Protein AF-A0A8H5LDU6-F1 (afdb_monomer_lite)

Radius of gyration: 20.01 Å; chains: 1; bounding box: 47×56×42 Å

pLDDT: mean 81.95, std 8.71, range [47.25, 94.06]

Organism: Gibberella subglutinans (NCBI:txid42677)

Sequence (158 aa):
MAVYYESSRSILSTIGLVNFFFAWIVIGIARLSWLSTIPAIVSAAGAVANGLCYYAWYMNSGKAKTASAYAVADILWMIQEAGLSFYSYIILKQVLQNKVRRIFLILVKSIFTGEEAFTDVVNGAHVGYFFSLASVECLSAFFLLQVFVKAKKTSEQL

Structure (mmCIF, N/CA/C/O backbone):
data_AF-A0A8H5LDU6-F1
#
_entry.id   AF-A0A8H5LDU6-F1
#
loop_
_atom_site.group_PDB
_atom_site.id
_atom_site.type_symbol
_atom_site.label_atom_id
_atom_site.label_alt_id
_atom_site.label_comp_id
_atom_site.label_asym_id
_atom_site.label_entity_id
_atom_site.label_seq_id
_atom_site.pdbx_PDB_ins_code
_atom_site.Cartn_x
_atom_site.Cartn_y
_atom_site.Cartn_z
_atom_site.occupancy
_atom_site.B_iso_or_equiv
_atom_site.auth_seq_id
_atom_site.auth_comp_id
_atom_site.auth_asym_id
_atom_site.auth_atom_id
_atom_site.pdbx_PDB_model_num
ATOM 1 N N . MET A 1 1 ? 18.719 -15.419 -6.878 1.00 48.19 1 MET A N 1
ATOM 2 C CA . MET A 1 1 ? 17.434 -15.617 -6.168 1.00 48.19 1 MET A CA 1
ATOM 3 C C . MET A 1 1 ? 17.481 -15.161 -4.708 1.00 48.19 1 MET A C 1
ATOM 5 O O . MET A 1 1 ? 16.482 -14.623 -4.261 1.00 48.19 1 MET A O 1
ATOM 9 N N . ALA A 1 2 ? 18.612 -15.286 -3.993 1.00 53.72 2 ALA A N 1
ATOM 10 C CA . ALA A 1 2 ? 18.740 -14.833 -2.595 1.00 53.72 2 ALA A CA 1
ATOM 11 C C . ALA A 1 2 ? 18.445 -13.331 -2.378 1.00 53.72 2 ALA A C 1
ATOM 13 O O . ALA A 1 2 ? 17.726 -12.977 -1.455 1.00 53.72 2 ALA A O 1
ATOM 14 N N . VAL A 1 3 ? 18.880 -12.463 -3.300 1.00 65.50 3 VAL A N 1
ATOM 15 C CA . VAL A 1 3 ? 18.767 -10.998 -3.137 1.00 65.50 3 VAL A CA 1
ATOM 16 C C . VAL A 1 3 ? 17.321 -10.470 -3.167 1.00 65.50 3 VAL A C 1
ATOM 18 O O . VAL A 1 3 ? 17.066 -9.365 -2.700 1.00 65.50 3 VAL A O 1
ATOM 21 N N . TYR A 1 4 ? 16.352 -11.230 -3.702 1.00 62.94 4 TYR A N 1
ATOM 22 C CA . TYR A 1 4 ? 14.945 -10.797 -3.682 1.00 62.94 4 TYR A CA 1
ATOM 23 C C . TYR A 1 4 ? 14.451 -10.684 -2.238 1.00 62.94 4 TYR A C 1
ATOM 25 O O . TYR A 1 4 ? 14.055 -9.607 -1.808 1.00 62.94 4 TYR A O 1
ATOM 33 N N . TYR A 1 5 ? 14.586 -11.764 -1.468 1.00 61.16 5 TYR A N 1
ATOM 34 C CA . TYR A 1 5 ? 14.069 -11.871 -0.102 1.00 61.16 5 TYR A CA 1
ATOM 35 C C . TYR A 1 5 ? 14.816 -11.013 0.929 1.00 61.16 5 TYR A C 1
ATOM 37 O O . TYR A 1 5 ? 14.319 -10.825 2.035 1.00 61.16 5 TYR A O 1
ATOM 45 N N . GLU A 1 6 ? 15.975 -10.463 0.571 1.00 60.28 6 GLU A N 1
ATOM 46 C CA . GLU A 1 6 ? 16.751 -9.547 1.417 1.00 60.28 6 GLU A CA 1
ATOM 47 C C . GLU A 1 6 ? 16.311 -8.081 1.266 1.00 60.28 6 GLU A C 1
ATOM 49 O O . GLU A 1 6 ? 16.692 -7.228 2.065 1.00 60.28 6 GLU A O 1
ATOM 54 N N . SER A 1 7 ? 15.505 -7.764 0.248 1.00 71.69 7 SER A N 1
ATOM 55 C CA . SER A 1 7 ? 15.078 -6.394 -0.035 1.00 71.69 7 SER A CA 1
ATOM 56 C C . SER A 1 7 ? 13.719 -6.070 0.589 1.00 71.69 7 SER A C 1
ATOM 58 O O . SER A 1 7 ? 12.766 -6.846 0.485 1.00 71.69 7 SER A O 1
ATOM 60 N N . SER A 1 8 ? 13.579 -4.857 1.135 1.00 73.81 8 SER A N 1
ATOM 61 C CA . SER A 1 8 ? 12.299 -4.312 1.621 1.00 73.81 8 SER A CA 1
ATOM 62 C C . SER A 1 8 ? 11.195 -4.352 0.556 1.00 73.81 8 SER A C 1
ATOM 64 O O . SER A 1 8 ? 10.029 -4.589 0.871 1.00 73.81 8 SER A O 1
ATOM 66 N N . ARG A 1 9 ? 11.564 -4.224 -0.725 1.00 75.81 9 ARG A N 1
ATOM 67 C CA . ARG A 1 9 ? 10.638 -4.313 -1.864 1.00 75.81 9 ARG A CA 1
ATOM 68 C C . ARG A 1 9 ? 9.999 -5.700 -1.992 1.00 75.81 9 ARG A C 1
ATOM 70 O O . ARG A 1 9 ? 8.822 -5.800 -2.316 1.00 75.81 9 ARG A O 1
ATOM 77 N N . SER A 1 10 ? 10.720 -6.778 -1.684 1.00 79.00 10 SER A N 1
ATOM 78 C CA . SER A 1 10 ? 10.141 -8.131 -1.687 1.00 79.00 10 SER A CA 1
ATOM 79 C C . SER A 1 10 ? 9.128 -8.320 -0.563 1.00 79.00 10 SER A C 1
ATOM 81 O O . SER A 1 10 ? 8.096 -8.962 -0.762 1.00 79.00 10 SER A O 1
ATOM 83 N N . ILE A 1 11 ? 9.392 -7.740 0.610 1.00 82.62 11 ILE A N 1
ATOM 84 C CA . ILE A 1 11 ? 8.465 -7.786 1.746 1.00 82.62 11 ILE A CA 1
ATOM 85 C C . ILE A 1 11 ? 7.165 -7.065 1.370 1.00 82.62 11 ILE A C 1
ATOM 87 O O . ILE A 1 11 ? 6.092 -7.657 1.462 1.00 82.62 11 ILE A O 1
ATOM 91 N N . LEU A 1 12 ? 7.263 -5.838 0.848 1.00 83.88 12 LEU A N 1
ATOM 92 C CA . LEU A 1 12 ? 6.118 -5.062 0.354 1.00 83.88 12 LEU A CA 1
ATOM 93 C C . LEU A 1 12 ? 5.345 -5.801 -0.747 1.00 83.88 12 LEU A C 1
ATOM 95 O O . LEU A 1 12 ? 4.115 -5.838 -0.724 1.00 83.88 12 LEU A O 1
ATOM 99 N N . SER A 1 13 ? 6.059 -6.439 -1.680 1.00 87.25 13 SER A N 1
ATOM 100 C CA . SER A 1 13 ? 5.438 -7.219 -2.752 1.00 87.25 13 SER A CA 1
ATOM 101 C C . SER A 1 13 ? 4.650 -8.416 -2.208 1.00 87.25 13 SER A C 1
ATOM 103 O O . SER A 1 13 ? 3.504 -8.638 -2.597 1.00 87.25 13 SER A O 1
ATOM 105 N N . THR A 1 14 ? 5.226 -9.136 -1.241 1.00 86.81 14 THR A N 1
ATOM 106 C CA . THR A 1 14 ? 4.591 -10.293 -0.593 1.00 86.81 14 THR A CA 1
ATOM 107 C C . THR A 1 14 ? 3.367 -9.877 0.219 1.00 86.81 14 THR A C 1
ATOM 109 O O . THR A 1 14 ? 2.318 -10.507 0.110 1.00 86.81 14 THR A O 1
ATOM 112 N N . ILE A 1 15 ? 3.465 -8.788 0.988 1.00 87.75 15 ILE A N 1
ATOM 113 C CA . ILE A 1 15 ? 2.334 -8.228 1.741 1.00 87.75 15 ILE A CA 1
ATOM 114 C C . ILE A 1 15 ? 1.207 -7.822 0.785 1.00 87.75 15 ILE A C 1
ATOM 116 O O . ILE A 1 15 ? 0.054 -8.177 1.022 1.00 87.75 15 ILE A O 1
ATOM 120 N N . GLY A 1 16 ? 1.528 -7.130 -0.313 1.00 88.19 16 GLY A N 1
ATOM 121 C CA . GLY A 1 16 ? 0.549 -6.769 -1.341 1.00 88.19 16 GLY A CA 1
ATOM 122 C C . GLY A 1 16 ? -0.132 -7.997 -1.949 1.00 88.19 16 GLY A C 1
ATOM 123 O O . GLY A 1 16 ? -1.351 -8.037 -2.089 1.00 88.19 16 GLY A O 1
ATOM 124 N N . LEU A 1 17 ? 0.624 -9.053 -2.238 1.00 90.69 17 LEU A N 1
ATOM 125 C CA . LEU A 1 17 ? 0.070 -10.286 -2.790 1.00 90.69 17 LEU A CA 1
ATOM 126 C C . LEU A 1 17 ? -0.863 -11.000 -1.796 1.00 90.69 17 LEU A C 1
ATOM 128 O O . LEU A 1 17 ? -1.963 -11.406 -2.165 1.00 90.69 17 LEU A O 1
ATOM 132 N N . VAL A 1 18 ? -0.475 -11.100 -0.523 1.00 90.75 18 VAL A N 1
ATOM 133 C CA . VAL A 1 18 ? -1.319 -11.683 0.535 1.00 90.75 18 VAL A CA 1
ATOM 134 C C . VAL A 1 18 ? -2.593 -10.861 0.740 1.00 90.75 18 VAL A C 1
ATOM 136 O O . VAL A 1 18 ? -3.693 -11.417 0.755 1.00 90.75 18 VAL A O 1
ATOM 139 N N . ASN A 1 19 ? -2.472 -9.535 0.826 1.00 89.69 19 ASN A N 1
ATOM 140 C CA . ASN A 1 19 ? -3.616 -8.641 0.993 1.00 89.69 19 ASN A CA 1
ATOM 141 C C . ASN A 1 19 ? -4.566 -8.676 -0.208 1.00 89.69 19 ASN A C 1
ATOM 143 O O . ASN A 1 19 ? -5.777 -8.569 -0.025 1.00 89.69 19 ASN A O 1
ATOM 147 N N . PHE A 1 20 ? -4.051 -8.882 -1.423 1.00 92.00 20 PHE A N 1
ATOM 148 C CA . PHE A 1 20 ? -4.878 -9.089 -2.610 1.00 92.00 20 PHE A CA 1
ATOM 149 C C . PHE A 1 20 ? -5.773 -10.328 -2.466 1.00 92.00 20 PHE A C 1
ATOM 151 O O . PHE A 1 20 ? -6.983 -10.245 -2.688 1.00 92.00 20 PHE A O 1
ATOM 158 N N . PHE A 1 21 ? -5.216 -11.457 -2.018 1.00 89.88 21 PHE A N 1
ATOM 159 C CA . PHE A 1 21 ? -6.003 -12.669 -1.778 1.00 89.88 21 PHE A CA 1
ATOM 160 C C . PHE A 1 21 ? -6.986 -12.510 -0.617 1.00 89.88 21 PHE A C 1
ATOM 162 O O . PHE A 1 21 ? -8.140 -12.921 -0.741 1.00 89.88 21 PHE A O 1
ATOM 169 N N . PHE A 1 22 ? -6.584 -11.866 0.482 1.00 88.12 22 PHE A N 1
ATOM 170 C CA . PHE A 1 22 ? -7.505 -11.562 1.579 1.00 88.12 22 PHE A CA 1
ATOM 171 C C . PHE A 1 22 ? -8.657 -10.664 1.136 1.00 88.12 22 PHE A C 1
ATOM 173 O O . PHE A 1 22 ? -9.805 -10.945 1.475 1.00 88.12 22 PHE A O 1
ATOM 180 N N . ALA A 1 23 ? -8.391 -9.641 0.324 1.00 85.75 23 ALA A N 1
ATOM 181 C CA . ALA A 1 23 ? -9.441 -8.801 -0.235 1.00 85.75 23 ALA A CA 1
ATOM 182 C C . ALA A 1 23 ? -10.408 -9.622 -1.102 1.00 85.75 23 ALA A C 1
ATOM 184 O O . ALA A 1 23 ? -11.618 -9.445 -0.997 1.00 85.75 23 ALA A O 1
ATOM 185 N N . TRP A 1 24 ? -9.906 -10.579 -1.888 1.00 84.81 24 TRP A N 1
ATOM 186 C CA . TRP A 1 24 ? -10.753 -11.466 -2.690 1.00 84.81 24 TRP A CA 1
ATOM 187 C C . TRP A 1 24 ? -11.644 -12.382 -1.841 1.00 84.81 24 TRP A C 1
ATOM 189 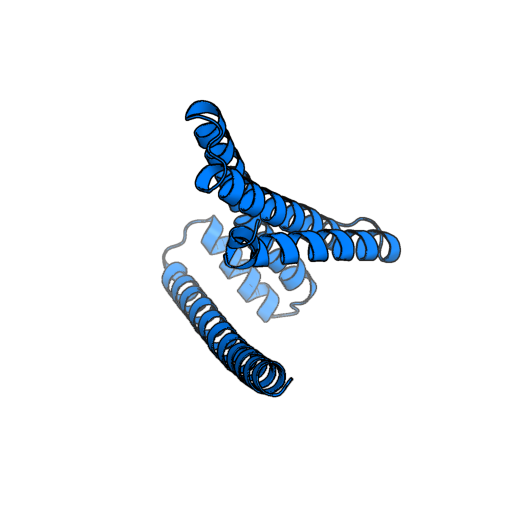O O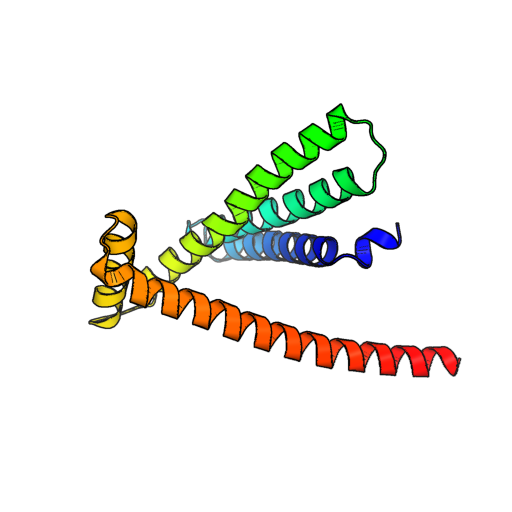 . TRP A 1 24 ? -12.829 -12.547 -2.136 1.00 84.81 24 TRP A O 1
ATOM 199 N N . ILE A 1 25 ? -11.107 -12.923 -0.744 1.00 86.88 25 ILE A N 1
ATOM 200 C CA . ILE A 1 25 ? -11.880 -13.705 0.233 1.00 86.88 25 ILE A CA 1
ATOM 201 C C . ILE A 1 25 ? -12.983 -12.836 0.850 1.00 86.88 25 ILE A C 1
ATOM 203 O O . ILE A 1 25 ? -14.141 -13.250 0.906 1.00 86.88 25 ILE A O 1
ATOM 207 N N . VAL A 1 26 ? -12.652 -11.606 1.254 1.00 84.75 26 VAL A N 1
ATOM 208 C CA . VAL A 1 26 ? -13.621 -10.654 1.816 1.00 84.75 26 VAL A CA 1
ATOM 209 C C . VAL A 1 26 ? -14.711 -10.303 0.802 1.00 84.75 26 VAL A C 1
ATOM 211 O O . VAL A 1 26 ? -15.882 -10.291 1.171 1.00 84.75 26 VAL A O 1
ATOM 214 N N . ILE A 1 27 ? -14.371 -10.079 -0.473 1.00 86.75 27 ILE A N 1
ATOM 215 C CA . ILE A 1 27 ? -15.349 -9.836 -1.551 1.00 86.75 27 ILE A CA 1
ATOM 216 C C . ILE A 1 27 ? -16.320 -11.018 -1.683 1.00 86.75 27 ILE A C 1
ATOM 218 O O . ILE A 1 27 ? -17.529 -10.807 -1.812 1.00 86.75 27 ILE A O 1
ATOM 222 N N . GLY A 1 28 ? -15.804 -12.250 -1.616 1.00 83.81 28 GLY A N 1
ATOM 223 C CA . GLY A 1 28 ? -16.608 -13.471 -1.683 1.00 83.81 28 GLY A CA 1
ATOM 224 C C . GLY A 1 28 ? -17.625 -13.606 -0.544 1.00 83.81 28 GLY A C 1
ATOM 225 O O . GLY A 1 28 ? -18.696 -14.171 -0.750 1.00 83.81 28 GLY A O 1
ATOM 226 N N . ILE A 1 29 ? -17.324 -13.049 0.634 1.00 86.75 29 ILE A N 1
ATOM 227 C CA . ILE A 1 29 ? -18.188 -13.115 1.823 1.00 86.75 29 ILE A CA 1
ATOM 228 C C . ILE A 1 29 ? -19.133 -11.902 1.913 1.00 86.75 29 ILE A C 1
ATOM 230 O O . ILE A 1 29 ? -20.321 -12.055 2.188 1.00 86.75 29 ILE A O 1
ATOM 234 N N . ALA A 1 30 ? -18.623 -10.687 1.695 1.00 76.00 30 ALA A N 1
ATOM 235 C CA . ALA A 1 30 ? -19.291 -9.430 2.050 1.00 76.00 30 ALA A CA 1
ATOM 236 C C . ALA A 1 30 ? -20.040 -8.738 0.892 1.00 76.00 30 ALA A C 1
ATOM 238 O O . ALA A 1 30 ? -20.647 -7.688 1.105 1.00 76.00 30 ALA A O 1
ATOM 239 N N . ARG A 1 31 ? -20.057 -9.345 -0.306 1.00 74.00 31 ARG A N 1
ATOM 240 C CA . ARG A 1 31 ? -20.500 -8.766 -1.593 1.00 74.00 31 ARG A CA 1
ATOM 241 C C . ARG A 1 31 ? -19.545 -7.700 -2.141 1.00 74.00 31 ARG A C 1
ATOM 243 O O . ARG A 1 31 ? -18.876 -6.973 -1.409 1.00 74.00 31 ARG A O 1
ATOM 250 N N . LEU A 1 32 ? -19.525 -7.589 -3.470 1.00 79.12 32 LEU A N 1
ATOM 251 C CA . LEU A 1 32 ? -18.682 -6.640 -4.189 1.00 79.12 32 LEU A CA 1
ATOM 252 C C . LEU A 1 32 ? -19.103 -5.197 -3.876 1.00 79.12 32 LEU A C 1
ATOM 254 O O . LEU A 1 32 ? -20.193 -4.754 -4.233 1.00 79.12 32 LEU A O 1
ATOM 258 N N . SER A 1 33 ? -18.220 -4.465 -3.203 1.00 81.69 33 SER A N 1
ATOM 259 C CA . SER A 1 33 ? -18.394 -3.052 -2.860 1.00 81.69 33 SER A CA 1
ATOM 260 C C . SER A 1 33 ? -17.073 -2.294 -2.997 1.00 81.69 33 SER A C 1
ATOM 262 O O . SER A 1 33 ? -15.999 -2.885 -2.885 1.00 81.69 33 SER A O 1
ATOM 264 N N . TRP A 1 34 ? -17.127 -0.970 -3.163 1.00 80.12 34 TRP A N 1
ATOM 265 C CA . TRP A 1 34 ? -15.925 -0.118 -3.207 1.00 80.12 34 TRP A CA 1
ATOM 266 C C . TRP A 1 34 ? -15.023 -0.228 -1.983 1.00 80.12 34 TRP A C 1
ATOM 268 O O . TRP A 1 34 ? -13.808 -0.131 -2.123 1.00 80.12 34 TRP A O 1
ATOM 278 N N . LEU A 1 35 ? -15.586 -0.530 -0.816 1.00 81.00 35 LEU A N 1
ATOM 279 C CA . LEU A 1 35 ? -14.798 -0.843 0.372 1.00 81.00 35 LEU A CA 1
ATOM 280 C C . LEU A 1 35 ? -13.927 -2.090 0.185 1.00 81.00 35 LEU A C 1
ATOM 282 O O . LEU A 1 35 ? -12.803 -2.135 0.654 1.00 81.00 35 LEU A O 1
ATOM 286 N N . SER A 1 36 ? -14.429 -3.102 -0.507 1.00 79.75 36 SER A N 1
ATOM 287 C CA . SER A 1 36 ? -13.714 -4.367 -0.693 1.00 79.75 36 SER A CA 1
ATOM 288 C C . SER A 1 36 ? -12.797 -4.376 -1.924 1.00 79.75 36 SER A C 1
ATOM 290 O O . SER A 1 36 ? -11.749 -5.017 -1.913 1.00 79.75 36 SER A O 1
ATOM 292 N N . THR A 1 37 ? -13.142 -3.628 -2.979 1.00 84.81 37 THR A N 1
ATOM 293 C CA . THR A 1 37 ? -12.390 -3.632 -4.245 1.00 84.81 37 THR A CA 1
ATOM 294 C C . THR A 1 37 ? -11.148 -2.744 -4.209 1.00 84.81 37 THR A C 1
ATOM 296 O 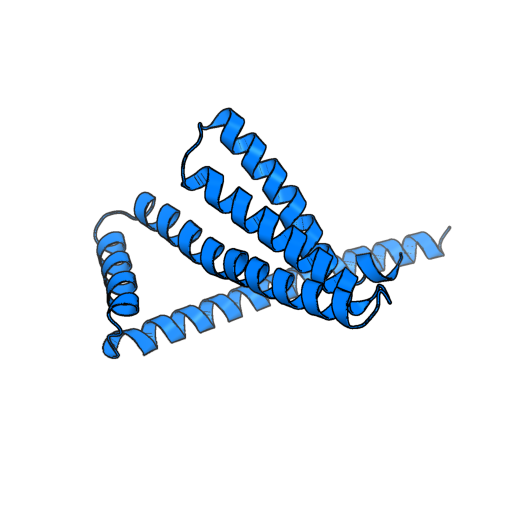O . THR A 1 37 ? -10.133 -3.107 -4.799 1.00 84.81 37 THR A O 1
ATOM 299 N N . ILE A 1 38 ? -11.187 -1.604 -3.509 1.00 88.81 38 ILE A N 1
ATOM 300 C CA . ILE A 1 38 ? -10.033 -0.692 -3.445 1.00 88.81 38 ILE A CA 1
ATOM 301 C C . ILE A 1 38 ? -8.814 -1.369 -2.797 1.00 88.81 38 ILE A C 1
ATOM 303 O O . ILE A 1 38 ? -7.749 -1.335 -3.413 1.00 88.81 38 ILE A O 1
ATOM 307 N N . PRO A 1 39 ? -8.934 -2.058 -1.642 1.00 88.06 39 PRO A N 1
ATOM 308 C CA . PRO A 1 39 ? -7.824 -2.816 -1.070 1.00 88.06 39 PRO A CA 1
ATOM 309 C C . PRO A 1 39 ? -7.257 -3.862 -2.027 1.00 88.06 39 PRO A C 1
ATOM 311 O O . PRO A 1 39 ? -6.042 -4.015 -2.085 1.00 88.06 39 PRO A O 1
ATOM 314 N N . ALA A 1 40 ? -8.100 -4.543 -2.812 1.00 90.56 40 ALA A N 1
ATOM 315 C CA . ALA A 1 40 ? -7.632 -5.507 -3.806 1.00 90.56 40 ALA A CA 1
ATOM 316 C C . ALA A 1 40 ? -6.783 -4.823 -4.892 1.00 90.56 40 ALA A C 1
ATOM 318 O O . ALA A 1 40 ? -5.654 -5.237 -5.140 1.00 90.56 40 ALA A O 1
ATOM 319 N N . ILE A 1 41 ? -7.287 -3.742 -5.499 1.00 92.69 41 ILE A N 1
ATOM 320 C CA . ILE A 1 41 ? -6.576 -3.013 -6.564 1.00 92.69 41 ILE A CA 1
ATOM 321 C C . ILE A 1 41 ? -5.248 -2.454 -6.051 1.00 92.69 41 ILE A C 1
ATOM 323 O O . ILE A 1 41 ? -4.214 -2.641 -6.687 1.00 92.69 41 ILE A O 1
ATOM 327 N N . VAL A 1 42 ? -5.266 -1.801 -4.889 1.00 93.06 42 VAL A N 1
ATOM 328 C CA . VAL A 1 42 ? -4.076 -1.190 -4.282 1.00 93.06 42 VAL A CA 1
ATOM 329 C C . VAL A 1 42 ? -3.035 -2.243 -3.924 1.00 93.06 42 VAL A C 1
ATOM 331 O O . VAL A 1 42 ? -1.852 -2.057 -4.199 1.00 93.06 42 VAL A O 1
ATOM 334 N N . SER A 1 43 ? -3.468 -3.374 -3.369 1.00 92.62 43 SER A N 1
ATOM 335 C CA . SER A 1 43 ? -2.561 -4.456 -2.985 1.00 92.62 43 SER A CA 1
ATOM 336 C C . SER A 1 43 ? -1.946 -5.145 -4.207 1.00 92.62 43 SER A C 1
ATOM 338 O O . SER A 1 43 ? -0.751 -5.434 -4.205 1.00 92.62 43 SER A O 1
ATOM 340 N N . ALA A 1 44 ? -2.717 -5.331 -5.286 1.00 94.00 44 ALA A N 1
ATOM 341 C CA . ALA A 1 44 ? -2.200 -5.829 -6.560 1.00 94.00 44 ALA A CA 1
ATOM 342 C C . ALA A 1 44 ? -1.205 -4.848 -7.199 1.00 94.00 44 ALA A C 1
ATOM 344 O O . ALA A 1 44 ? -0.125 -5.255 -7.626 1.00 94.00 44 ALA A O 1
ATOM 345 N N . ALA A 1 45 ? -1.540 -3.555 -7.229 1.00 93.81 45 ALA A N 1
ATOM 346 C CA . ALA A 1 45 ? -0.667 -2.516 -7.766 1.00 93.81 45 ALA A CA 1
ATOM 347 C C . ALA A 1 45 ? 0.654 -2.444 -6.987 1.00 93.81 45 ALA A C 1
ATOM 349 O O . ALA A 1 45 ? 1.719 -2.487 -7.597 1.00 93.81 45 ALA A O 1
ATOM 350 N N . GLY A 1 46 ? 0.597 -2.458 -5.651 1.00 91.31 46 GLY A N 1
ATOM 351 C CA . GLY A 1 46 ? 1.781 -2.506 -4.794 1.00 91.31 46 GLY A CA 1
ATOM 352 C C . GLY A 1 46 ? 2.612 -3.776 -5.003 1.00 91.31 46 GLY A C 1
ATOM 353 O O . GLY A 1 46 ? 3.838 -3.699 -5.110 1.00 91.31 46 GLY A O 1
ATOM 354 N N . ALA A 1 47 ? 1.971 -4.943 -5.140 1.00 93.44 47 ALA A N 1
ATOM 355 C CA . ALA A 1 47 ? 2.669 -6.202 -5.400 1.00 93.44 47 ALA A CA 1
ATOM 356 C C . ALA A 1 47 ? 3.467 -6.158 -6.710 1.00 93.44 47 ALA A C 1
ATOM 358 O O . ALA A 1 47 ? 4.662 -6.477 -6.728 1.00 93.44 47 ALA A O 1
ATOM 359 N N . VAL A 1 48 ? 2.819 -5.709 -7.788 1.00 93.44 48 VAL A N 1
ATOM 360 C CA . VAL A 1 48 ? 3.409 -5.639 -9.128 1.00 93.44 48 VAL A CA 1
ATOM 361 C C . VAL A 1 48 ? 4.447 -4.521 -9.227 1.00 93.44 48 VAL A C 1
ATOM 363 O O . VAL A 1 48 ? 5.517 -4.762 -9.779 1.00 93.44 48 VAL A O 1
ATOM 366 N N . ALA A 1 49 ? 4.200 -3.340 -8.649 1.00 92.38 49 ALA A N 1
ATOM 367 C CA . ALA A 1 49 ? 5.161 -2.234 -8.627 1.00 92.38 49 ALA A CA 1
ATOM 368 C C . ALA A 1 49 ? 6.488 -2.663 -7.991 1.00 92.38 49 ALA A C 1
ATOM 370 O O . ALA A 1 49 ? 7.557 -2.499 -8.579 1.00 92.38 49 ALA A O 1
ATOM 371 N N . ASN A 1 50 ? 6.419 -3.294 -6.817 1.00 90.25 50 ASN A N 1
ATOM 372 C CA . ASN A 1 50 ? 7.602 -3.759 -6.103 1.00 90.25 50 ASN A CA 1
ATOM 373 C C . ASN A 1 50 ? 8.317 -4.914 -6.831 1.00 90.25 50 ASN A C 1
ATOM 375 O O . ASN A 1 50 ? 9.550 -4.949 -6.866 1.00 90.25 50 ASN A O 1
ATOM 379 N N . GLY A 1 51 ? 7.569 -5.819 -7.475 1.00 87.94 51 GLY A N 1
ATOM 380 C CA . GLY A 1 51 ? 8.128 -6.883 -8.316 1.00 87.94 51 GLY A CA 1
ATOM 381 C C . GLY A 1 51 ? 8.828 -6.358 -9.578 1.00 87.94 51 GLY A C 1
ATOM 382 O O . GLY A 1 51 ? 9.936 -6.792 -9.898 1.00 87.94 51 GLY A O 1
ATOM 383 N N . LEU A 1 52 ? 8.234 -5.377 -10.264 1.00 89.00 52 LEU A N 1
ATOM 384 C CA . LEU A 1 52 ? 8.818 -4.729 -11.445 1.00 89.00 52 LEU A CA 1
ATOM 385 C C . LEU A 1 52 ? 10.056 -3.906 -11.096 1.00 89.00 52 LEU A C 1
ATOM 387 O O . LEU A 1 52 ? 11.044 -3.946 -11.823 1.00 89.00 52 LEU A O 1
ATOM 391 N N . CYS A 1 53 ? 10.041 -3.226 -9.954 1.00 87.38 53 CYS A N 1
ATOM 392 C CA . CYS A 1 53 ? 11.205 -2.539 -9.409 1.00 87.38 53 CYS A CA 1
ATOM 393 C C . CYS A 1 53 ? 12.377 -3.497 -9.152 1.00 87.38 53 CYS A C 1
ATOM 395 O O . CYS A 1 53 ? 13.527 -3.155 -9.425 1.00 87.38 53 CYS A O 1
ATOM 397 N N . TYR A 1 54 ? 12.104 -4.706 -8.653 1.00 85.31 54 TYR A N 1
ATOM 398 C CA . TYR A 1 54 ? 13.133 -5.736 -8.531 1.00 85.31 54 TYR A CA 1
ATOM 399 C C . TYR A 1 54 ? 13.631 -6.211 -9.899 1.00 85.31 54 TYR A C 1
ATOM 401 O O . TYR A 1 54 ? 14.840 -6.284 -10.119 1.00 85.31 54 TYR A O 1
ATOM 409 N N . TYR A 1 55 ? 12.715 -6.496 -10.828 1.00 85.19 55 TYR A N 1
ATOM 410 C CA . TYR A 1 55 ? 13.061 -6.894 -12.192 1.00 85.19 55 TYR A CA 1
ATOM 411 C C . TYR A 1 55 ? 13.977 -5.861 -12.864 1.00 85.19 55 TYR A C 1
ATOM 413 O O . TYR A 1 55 ? 15.014 -6.219 -13.413 1.00 85.19 55 TYR A O 1
ATOM 421 N N . ALA A 1 56 ? 13.636 -4.578 -12.758 1.00 85.81 56 ALA A N 1
ATOM 422 C CA . ALA A 1 56 ? 14.376 -3.478 -13.361 1.00 85.81 56 ALA A CA 1
ATOM 423 C C . ALA A 1 56 ? 15.791 -3.312 -12.777 1.00 85.81 56 ALA A C 1
ATOM 425 O O . ALA A 1 56 ? 16.718 -2.972 -13.513 1.00 85.81 56 ALA A O 1
ATOM 426 N N . TRP A 1 57 ? 15.956 -3.553 -11.472 1.00 82.06 57 TRP A N 1
ATOM 427 C CA . TRP A 1 57 ? 17.219 -3.346 -10.758 1.00 82.06 57 TRP A CA 1
ATOM 428 C C . TRP A 1 57 ? 18.159 -4.555 -10.818 1.00 82.06 57 TRP A C 1
ATOM 430 O O . TRP A 1 57 ? 19.371 -4.392 -10.943 1.00 82.06 57 TRP A O 1
ATOM 440 N N . TYR A 1 58 ? 17.616 -5.772 -10.726 1.00 79.31 58 TYR A N 1
ATOM 441 C CA . TYR A 1 58 ? 18.414 -6.991 -10.552 1.00 79.31 58 TYR A CA 1
ATOM 442 C C . TYR A 1 58 ? 18.438 -7.904 -11.777 1.00 79.31 58 TYR A C 1
ATOM 444 O O . TYR A 1 58 ? 19.379 -8.686 -11.923 1.00 79.31 58 TYR A O 1
ATOM 452 N N . MET A 1 59 ? 17.444 -7.834 -12.669 1.00 76.94 59 MET A N 1
ATOM 453 C CA . MET A 1 59 ? 17.477 -8.611 -13.908 1.00 76.94 59 MET A CA 1
ATOM 454 C C . MET A 1 59 ? 18.082 -7.767 -15.025 1.00 76.94 59 MET A C 1
ATOM 456 O O . MET A 1 59 ? 17.491 -6.789 -15.478 1.00 76.94 59 MET A O 1
ATOM 460 N N . ASN A 1 60 ? 19.263 -8.167 -15.501 1.00 74.81 60 ASN A N 1
ATOM 461 C CA . ASN A 1 60 ? 20.009 -7.463 -16.544 1.00 74.81 60 ASN A CA 1
ATOM 462 C C . ASN A 1 60 ? 19.370 -7.683 -17.934 1.00 74.81 60 ASN A C 1
ATOM 464 O O . ASN A 1 60 ? 19.894 -8.394 -18.787 1.00 74.81 60 ASN A O 1
ATOM 468 N N . SER A 1 61 ? 18.176 -7.118 -18.130 1.00 75.56 61 SER A N 1
ATOM 469 C CA . SER A 1 61 ? 17.258 -7.425 -19.240 1.00 75.56 61 SER A CA 1
ATOM 470 C C . SER A 1 61 ? 17.361 -6.445 -20.420 1.00 75.56 61 SER A C 1
ATOM 472 O O . SER A 1 61 ? 16.581 -6.530 -21.372 1.00 75.56 61 SER A O 1
ATOM 474 N N . GLY A 1 62 ? 18.331 -5.525 -20.375 1.00 86.25 62 GLY A N 1
ATOM 475 C CA . GLY A 1 62 ? 18.560 -4.477 -21.374 1.00 86.25 62 GLY A CA 1
ATOM 476 C C . GLY A 1 62 ? 17.835 -3.159 -21.065 1.00 86.25 62 GLY A C 1
ATOM 477 O O . GLY A 1 62 ? 16.755 -3.143 -20.476 1.00 86.25 62 GLY A O 1
ATOM 478 N N . LYS A 1 63 ? 18.424 -2.035 -21.507 1.00 86.25 63 LYS A N 1
ATOM 479 C CA . LYS A 1 63 ? 18.005 -0.665 -21.138 1.00 86.25 63 LYS A CA 1
ATOM 480 C C . LYS A 1 63 ? 16.520 -0.375 -21.399 1.00 86.25 63 LYS A C 1
ATOM 482 O O . LYS A 1 63 ? 15.863 0.213 -20.549 1.00 86.25 63 LYS A O 1
ATOM 487 N N . ALA A 1 64 ? 15.984 -0.813 -22.541 1.00 86.81 64 ALA A N 1
ATOM 488 C CA . ALA A 1 64 ? 14.587 -0.567 -22.908 1.00 86.81 64 ALA A CA 1
ATOM 489 C C . ALA A 1 64 ? 13.592 -1.290 -21.981 1.00 86.81 64 ALA A C 1
ATOM 491 O O . ALA A 1 64 ? 12.610 -0.693 -21.546 1.00 86.81 64 ALA A O 1
ATOM 492 N N . LYS A 1 65 ? 13.870 -2.553 -21.625 1.00 86.56 65 LYS A N 1
ATOM 493 C CA . LYS A 1 65 ? 12.999 -3.340 -20.737 1.00 86.56 65 LYS A CA 1
ATOM 494 C C . LYS A 1 65 ? 13.036 -2.795 -19.312 1.00 86.56 65 LYS A C 1
ATOM 496 O O . LYS A 1 65 ? 11.986 -2.611 -18.706 1.00 86.56 65 LYS A O 1
ATOM 501 N N . THR A 1 66 ? 14.224 -2.444 -18.822 1.00 87.88 66 THR A N 1
ATOM 502 C CA . THR A 1 66 ? 14.405 -1.782 -17.524 1.00 87.88 66 THR A CA 1
ATOM 503 C C . THR A 1 66 ? 13.658 -0.447 -17.456 1.00 87.88 66 THR A C 1
ATOM 505 O O . THR A 1 66 ? 12.929 -0.215 -16.497 1.00 87.88 66 THR A O 1
ATOM 508 N N . ALA A 1 67 ? 13.764 0.401 -18.485 1.00 89.69 67 ALA A N 1
ATOM 509 C CA . ALA A 1 67 ? 13.050 1.679 -18.531 1.00 89.69 67 ALA A CA 1
ATOM 510 C C . ALA A 1 67 ? 11.523 1.493 -18.510 1.00 89.69 67 ALA A C 1
ATOM 512 O O . ALA A 1 67 ? 10.833 2.161 -17.744 1.00 89.69 67 ALA A O 1
ATOM 513 N N . SER A 1 68 ? 10.998 0.541 -19.292 1.00 90.44 68 SER A N 1
ATOM 514 C CA . SER A 1 68 ? 9.562 0.233 -19.282 1.00 90.44 68 SER A CA 1
ATOM 515 C C . SER A 1 68 ? 9.082 -0.304 -17.930 1.00 90.44 68 SER A C 1
ATOM 517 O O . SER A 1 68 ? 8.000 0.058 -17.478 1.00 90.44 68 SER A O 1
ATOM 519 N N . ALA A 1 69 ? 9.899 -1.117 -17.254 1.00 90.00 69 ALA A N 1
ATOM 520 C CA . ALA A 1 69 ? 9.564 -1.669 -15.948 1.00 90.00 69 ALA A CA 1
ATOM 521 C C . ALA A 1 69 ? 9.487 -0.578 -14.871 1.00 90.00 69 ALA A C 1
ATOM 523 O O . ALA A 1 69 ? 8.546 -0.600 -14.086 1.00 90.00 69 ALA A O 1
ATOM 524 N N . TYR A 1 70 ? 10.406 0.397 -14.871 1.00 89.19 70 TYR A N 1
ATOM 525 C CA . TYR A 1 70 ? 10.317 1.556 -13.974 1.00 89.19 70 TYR A CA 1
ATOM 526 C C . TYR A 1 70 ? 9.089 2.415 -14.260 1.00 89.19 70 TYR A C 1
ATOM 528 O O . TYR A 1 70 ? 8.344 2.718 -13.338 1.00 89.19 70 TYR A O 1
ATOM 536 N N . ALA A 1 71 ? 8.820 2.732 -15.530 1.00 92.88 71 ALA A N 1
ATOM 537 C CA . ALA A 1 71 ? 7.659 3.544 -15.889 1.00 92.88 71 ALA A CA 1
ATOM 538 C C . ALA A 1 71 ? 6.338 2.910 -15.415 1.00 92.88 71 ALA A C 1
ATOM 540 O O . ALA A 1 71 ? 5.477 3.589 -14.862 1.00 92.88 71 ALA A O 1
ATOM 541 N N . VAL A 1 72 ? 6.185 1.594 -15.591 1.00 94.06 72 VAL A N 1
ATOM 542 C CA . VAL A 1 72 ? 5.001 0.869 -15.109 1.00 94.06 72 VAL A CA 1
ATOM 543 C C . VAL A 1 72 ? 4.994 0.771 -13.581 1.00 94.06 72 VAL A C 1
ATOM 545 O O . VAL A 1 72 ? 3.937 0.929 -12.971 1.00 94.06 72 VAL A O 1
ATOM 548 N N . ALA A 1 73 ? 6.149 0.537 -12.952 1.00 91.75 73 ALA A N 1
ATOM 549 C CA . ALA A 1 73 ? 6.256 0.478 -11.499 1.00 91.75 73 ALA A CA 1
ATOM 550 C C . ALA A 1 73 ? 5.851 1.802 -10.842 1.00 91.75 73 ALA A C 1
ATOM 552 O O . ALA A 1 73 ? 5.090 1.767 -9.882 1.00 91.75 73 ALA A O 1
ATOM 553 N N . ASP A 1 74 ? 6.271 2.945 -11.385 1.00 91.81 74 ASP A N 1
ATOM 554 C CA . ASP A 1 74 ? 5.939 4.269 -10.850 1.00 91.81 74 ASP A CA 1
ATOM 555 C C . ASP A 1 74 ? 4.434 4.560 -10.939 1.00 91.81 74 ASP A C 1
ATOM 557 O O . ASP A 1 74 ? 3.832 5.056 -9.987 1.00 91.81 74 ASP A O 1
ATOM 561 N N . ILE A 1 75 ? 3.787 4.184 -12.048 1.00 93.62 75 ILE A N 1
ATOM 562 C CA . ILE A 1 75 ? 2.329 4.326 -12.199 1.00 93.62 75 ILE A CA 1
ATOM 563 C C . ILE A 1 75 ? 1.595 3.468 -11.163 1.00 93.62 75 ILE A C 1
ATOM 565 O O . ILE A 1 75 ? 0.675 3.937 -10.491 1.00 93.62 75 ILE A O 1
ATOM 569 N N . LEU A 1 76 ? 1.995 2.204 -11.017 1.00 92.25 76 LEU A N 1
ATOM 570 C CA . LEU A 1 76 ? 1.378 1.285 -10.061 1.00 92.25 76 LEU A CA 1
ATOM 571 C C . LEU A 1 76 ? 1.652 1.696 -8.607 1.00 92.25 76 LEU A C 1
ATOM 573 O O . LEU A 1 76 ? 0.775 1.552 -7.756 1.00 92.25 76 LEU A O 1
ATOM 577 N N . TRP A 1 77 ? 2.824 2.268 -8.335 1.00 89.50 77 TRP A N 1
ATOM 578 C CA . TRP A 1 77 ? 3.157 2.871 -7.049 1.00 89.50 77 TRP A CA 1
ATOM 579 C C . TRP A 1 77 ? 2.227 4.046 -6.738 1.00 89.50 77 TRP A C 1
ATOM 581 O O . TRP A 1 77 ? 1.660 4.108 -5.650 1.00 89.50 77 TRP A O 1
ATOM 591 N N . MET A 1 78 ? 1.979 4.940 -7.703 1.00 89.25 78 MET A N 1
ATOM 592 C CA . MET A 1 78 ? 1.015 6.031 -7.517 1.00 89.25 78 MET A CA 1
ATOM 593 C C . MET A 1 78 ? -0.398 5.519 -7.225 1.00 89.25 78 MET A C 1
ATOM 595 O O . MET A 1 78 ? -1.085 6.084 -6.374 1.00 89.25 78 MET A O 1
ATOM 599 N N . ILE A 1 79 ? -0.835 4.442 -7.886 1.00 91.31 79 ILE A N 1
ATOM 600 C CA . ILE A 1 79 ? -2.134 3.808 -7.606 1.00 91.31 79 ILE A CA 1
ATOM 601 C C . ILE A 1 79 ? -2.178 3.275 -6.172 1.00 91.31 79 ILE A C 1
ATOM 603 O O . ILE A 1 79 ? -3.194 3.437 -5.494 1.00 91.31 79 ILE A O 1
ATOM 607 N N . GLN A 1 80 ? -1.093 2.660 -5.700 1.00 89.75 80 GLN A N 1
ATOM 608 C CA . GLN A 1 80 ? -1.008 2.145 -4.339 1.00 89.75 80 GLN A CA 1
ATOM 609 C C . GLN A 1 80 ? -1.078 3.275 -3.301 1.00 89.75 80 GLN A C 1
ATOM 611 O O . GLN A 1 80 ? -1.920 3.224 -2.403 1.00 89.75 80 GLN A O 1
ATOM 616 N N . GLU A 1 81 ? -0.239 4.302 -3.440 1.00 84.62 81 GLU A N 1
ATOM 617 C CA . GLU A 1 81 ? -0.176 5.433 -2.506 1.00 84.62 81 GLU A CA 1
ATOM 618 C C . GLU A 1 81 ? -1.497 6.209 -2.464 1.00 84.62 81 GLU A C 1
ATOM 620 O O . GLU A 1 81 ? -2.091 6.398 -1.399 1.00 84.62 81 GLU A O 1
ATOM 625 N N . ALA A 1 82 ? -2.030 6.585 -3.630 1.00 85.88 82 ALA A N 1
ATOM 626 C CA . ALA A 1 82 ? -3.289 7.318 -3.698 1.00 85.88 82 ALA A CA 1
ATOM 627 C C . ALA A 1 82 ? -4.469 6.461 -3.217 1.00 85.88 82 ALA A C 1
ATOM 629 O O . ALA A 1 82 ? -5.340 6.930 -2.478 1.00 85.88 82 ALA A O 1
ATOM 630 N N . GLY A 1 83 ? -4.513 5.187 -3.614 1.00 85.25 83 GLY A N 1
ATOM 631 C CA . GLY A 1 83 ? -5.624 4.301 -3.292 1.00 85.25 83 GLY A CA 1
ATOM 632 C C . GLY A 1 83 ? -5.737 3.977 -1.799 1.00 85.25 83 GLY A C 1
ATOM 633 O O . GLY A 1 83 ? -6.858 3.859 -1.303 1.00 85.25 83 GLY A O 1
ATOM 634 N N . LEU A 1 84 ? -4.624 3.921 -1.056 1.00 83.12 84 LEU A N 1
ATOM 635 C CA . LEU A 1 84 ? -4.633 3.819 0.412 1.00 83.12 84 LEU A CA 1
ATOM 636 C C . LEU A 1 84 ? -5.317 5.033 1.059 1.00 83.12 84 LEU A C 1
ATOM 638 O O . LEU A 1 84 ? -6.171 4.867 1.936 1.00 83.12 84 LEU A O 1
ATOM 642 N N . SER A 1 85 ? -5.005 6.247 0.593 1.00 82.81 85 SER A N 1
ATOM 643 C CA . SER A 1 85 ? -5.653 7.471 1.083 1.00 82.81 85 SER A CA 1
ATOM 644 C C . SER A 1 85 ? -7.157 7.483 0.784 1.00 82.81 85 SER A C 1
ATOM 646 O O . SER A 1 85 ? -7.963 7.799 1.664 1.00 82.81 85 SER A O 1
ATOM 648 N N . PHE A 1 86 ? -7.563 7.076 -0.425 1.00 82.50 86 PHE A N 1
ATOM 649 C CA . PHE A 1 86 ? -8.981 6.976 -0.788 1.00 82.50 86 PHE A CA 1
ATOM 650 C C . PHE A 1 86 ? -9.722 5.904 0.015 1.00 82.50 86 PHE A C 1
ATOM 652 O O . PHE A 1 86 ? -10.852 6.136 0.450 1.00 82.50 86 PHE A O 1
ATOM 659 N N . TYR A 1 87 ? -9.097 4.749 0.254 1.00 85.06 87 TYR A N 1
ATOM 660 C CA . TYR A 1 87 ? -9.687 3.694 1.074 1.00 85.06 87 TYR A CA 1
ATOM 661 C C . TYR A 1 87 ? -9.948 4.172 2.506 1.00 85.06 87 TYR A C 1
ATOM 663 O O . TYR A 1 87 ? -11.061 4.030 3.019 1.00 85.06 87 TYR A O 1
ATOM 671 N N . SER A 1 88 ? -8.951 4.826 3.113 1.00 84.81 88 SER A N 1
ATOM 672 C CA . SER A 1 88 ? -9.066 5.430 4.443 1.00 84.81 88 SER A CA 1
ATOM 673 C C . SER A 1 88 ? -10.199 6.458 4.505 1.00 84.81 88 SER A C 1
ATOM 675 O O . SER A 1 88 ? -11.038 6.406 5.407 1.00 84.81 88 SER A O 1
ATOM 677 N N . TYR A 1 89 ? -10.310 7.330 3.494 1.00 84.88 89 TYR A N 1
ATOM 678 C CA . TYR A 1 89 ? -11.413 8.288 3.392 1.00 84.88 89 TYR A CA 1
ATOM 679 C C . TYR A 1 89 ? -12.790 7.607 3.391 1.00 84.88 89 TYR A C 1
ATOM 681 O O . TYR A 1 89 ? -13.698 8.048 4.101 1.00 84.88 89 TYR A O 1
ATOM 689 N N . ILE A 1 90 ? -12.959 6.529 2.620 1.00 85.44 90 ILE A N 1
ATOM 690 C CA . ILE A 1 90 ? -14.243 5.823 2.511 1.00 85.44 90 ILE A CA 1
ATOM 691 C C . ILE A 1 90 ? -14.623 5.171 3.844 1.00 85.44 90 ILE A C 1
ATOM 693 O O . ILE A 1 90 ? -15.783 5.285 4.248 1.00 85.44 90 ILE A O 1
ATOM 697 N N . ILE A 1 91 ? -13.674 4.539 4.543 1.00 85.62 91 ILE A N 1
ATOM 698 C CA . ILE A 1 91 ? -13.920 3.957 5.871 1.00 85.62 91 ILE A CA 1
ATOM 699 C C . ILE A 1 91 ? -14.270 5.054 6.874 1.00 85.62 91 ILE A C 1
ATOM 701 O O . ILE A 1 91 ? -15.313 4.987 7.522 1.00 85.62 91 ILE A O 1
ATOM 705 N N . LEU A 1 92 ? -13.439 6.095 6.986 1.00 84.31 92 LEU A N 1
ATOM 706 C CA . LEU A 1 92 ? -13.633 7.167 7.965 1.00 84.31 92 LEU A CA 1
ATOM 707 C C . LEU A 1 92 ? -14.957 7.900 7.750 1.00 84.31 92 LEU A C 1
ATOM 709 O O . LEU A 1 92 ? -15.647 8.219 8.715 1.00 84.31 92 LEU A O 1
ATOM 713 N N . LYS A 1 93 ? -15.378 8.100 6.498 1.00 83.25 93 LYS A N 1
ATOM 714 C CA . LYS A 1 93 ? -16.688 8.683 6.180 1.00 83.25 93 LYS A CA 1
ATOM 715 C C . LYS A 1 93 ? -17.859 7.847 6.714 1.00 83.25 93 LYS A C 1
ATOM 717 O O . LYS A 1 93 ? -18.900 8.420 7.045 1.00 83.25 93 LYS A O 1
ATOM 722 N N . GLN A 1 94 ? -17.713 6.523 6.766 1.00 84.06 94 GLN A N 1
ATOM 723 C CA . GLN A 1 94 ? -18.747 5.596 7.236 1.00 84.06 94 GLN A CA 1
ATOM 724 C C . GLN A 1 94 ? -18.694 5.370 8.752 1.00 84.06 94 GLN A C 1
ATOM 726 O O . GLN A 1 94 ? -19.743 5.256 9.380 1.00 84.06 94 GLN A O 1
ATOM 731 N N . VAL A 1 95 ? -17.494 5.349 9.335 1.00 86.69 95 VAL A N 1
ATOM 732 C CA . VAL A 1 95 ? -17.270 5.094 10.766 1.00 86.69 95 VAL A CA 1
ATOM 733 C C . VAL A 1 95 ? -17.503 6.344 11.616 1.00 86.69 95 VAL A C 1
ATOM 735 O O . VAL A 1 95 ? -18.085 6.258 12.696 1.00 86.69 95 VAL A O 1
ATOM 738 N N . LEU A 1 96 ? -17.069 7.521 11.154 1.00 87.19 96 LEU A N 1
ATOM 739 C CA . LEU A 1 96 ? -17.195 8.753 11.931 1.00 87.19 96 LEU A CA 1
ATOM 740 C C . LEU A 1 96 ? -18.656 9.208 12.024 1.00 87.19 96 LEU A C 1
ATOM 742 O O . LEU A 1 96 ? -19.387 9.267 11.033 1.00 87.19 96 LEU A O 1
ATOM 746 N N . GLN A 1 97 ? -19.052 9.640 13.221 1.00 89.06 97 GLN A N 1
ATOM 747 C CA . GLN A 1 97 ? -20.389 10.161 13.507 1.00 89.06 97 GLN A CA 1
ATOM 748 C C . GLN A 1 97 ? -20.336 11.597 14.057 1.00 89.06 97 GLN A C 1
ATOM 750 O O . GLN A 1 97 ? -19.310 12.081 14.543 1.00 89.06 97 GLN A O 1
ATOM 755 N N . ASN A 1 98 ? -21.474 12.294 13.991 1.00 90.62 98 ASN A N 1
ATOM 756 C CA . ASN A 1 98 ? -21.715 13.577 14.661 1.00 90.62 98 ASN A CA 1
ATOM 757 C C . ASN A 1 98 ? -20.715 14.697 14.296 1.00 90.62 98 ASN A C 1
ATOM 759 O O . ASN A 1 98 ? -20.484 14.995 13.122 1.00 90.62 98 ASN A O 1
ATOM 763 N N . LYS A 1 99 ? -20.181 15.394 15.308 1.00 85.31 99 LYS A N 1
ATOM 764 C CA . LYS A 1 99 ? -19.309 16.565 15.137 1.00 85.31 99 LYS A CA 1
ATOM 765 C C . LYS A 1 99 ? -17.974 16.195 14.479 1.00 85.31 99 LYS A C 1
ATOM 767 O O . LYS A 1 99 ? -17.507 16.942 13.627 1.00 85.31 99 LYS A O 1
ATOM 772 N N . VAL A 1 100 ? -17.425 15.019 14.789 1.00 85.94 100 VAL A N 1
ATOM 773 C CA . VAL A 1 100 ? -16.133 14.555 14.250 1.00 85.94 100 VAL A CA 1
ATOM 774 C C . VAL A 1 100 ? -16.214 14.314 12.742 1.00 85.94 100 VAL A C 1
ATOM 776 O O . VAL A 1 100 ? -15.337 14.750 12.002 1.00 85.94 100 VAL A O 1
ATOM 779 N N . ARG A 1 101 ? -17.317 13.727 12.252 1.00 86.81 101 ARG A N 1
ATOM 780 C CA . ARG A 1 101 ? -17.549 13.561 10.806 1.00 86.81 101 ARG A CA 1
ATOM 781 C C . ARG A 1 101 ? -17.599 14.896 10.064 1.00 86.81 101 ARG A C 1
ATOM 783 O O . ARG A 1 101 ? -17.085 14.989 8.954 1.00 86.81 101 ARG A O 1
ATOM 790 N N . ARG A 1 102 ? -18.214 15.925 10.657 1.00 86.38 102 ARG A N 1
ATOM 791 C CA . ARG A 1 102 ? -18.256 17.265 10.052 1.00 86.38 102 ARG A CA 1
ATOM 792 C C . ARG A 1 102 ? -16.865 17.882 9.961 1.00 86.38 102 ARG A C 1
ATOM 794 O O . ARG A 1 102 ? -16.508 18.337 8.884 1.00 86.38 102 ARG A O 1
ATOM 801 N N . ILE A 1 103 ? -16.083 17.828 11.042 1.00 87.12 103 ILE A N 1
ATOM 802 C CA . ILE A 1 103 ? -14.697 18.323 11.053 1.00 87.12 103 ILE A CA 1
ATOM 803 C C . ILE A 1 103 ? -13.872 17.606 9.976 1.00 87.12 103 ILE A C 1
ATOM 805 O O . ILE A 1 103 ? -13.253 18.262 9.147 1.00 87.12 103 ILE A O 1
ATOM 809 N N . PHE A 1 104 ? -13.943 16.274 9.916 1.00 86.12 104 PHE A N 1
ATOM 810 C CA . PHE A 1 104 ? -13.232 15.478 8.913 1.00 86.12 104 PHE A CA 1
ATOM 811 C C . PHE A 1 104 ? -13.600 15.859 7.470 1.00 86.12 104 PHE A C 1
ATOM 813 O O . PHE A 1 104 ? -12.721 16.059 6.637 1.00 86.12 104 PHE A O 1
ATOM 820 N N . LEU A 1 105 ? -14.893 15.996 7.163 1.00 86.12 105 LEU A N 1
ATOM 821 C CA . LEU A 1 105 ? -15.334 16.356 5.813 1.00 86.12 105 LEU A CA 1
ATOM 822 C C . LEU A 1 105 ? -14.938 17.785 5.425 1.00 86.12 105 LEU A C 1
ATOM 824 O O . LEU A 1 105 ? -14.648 18.019 4.254 1.00 86.12 105 LEU A O 1
ATOM 828 N N . ILE A 1 106 ? -14.920 18.718 6.383 1.00 86.12 106 ILE A N 1
ATOM 829 C CA . ILE A 1 106 ? -14.442 20.088 6.162 1.00 86.12 106 ILE A CA 1
ATOM 830 C C . ILE A 1 106 ? -12.950 20.065 5.830 1.00 86.12 106 ILE A C 1
ATOM 832 O O . ILE A 1 106 ? -12.573 20.599 4.795 1.00 86.12 106 ILE A O 1
ATOM 836 N N . LEU A 1 107 ? -12.133 19.364 6.625 1.00 82.62 107 LEU A N 1
ATOM 837 C CA . LEU A 1 107 ? -10.693 19.231 6.380 1.00 82.62 107 LEU A CA 1
ATOM 838 C C . LEU A 1 107 ? -10.398 18.655 4.991 1.00 82.62 107 LEU A C 1
ATOM 840 O O . LEU A 1 107 ? -9.627 19.234 4.233 1.00 82.62 107 LEU A O 1
ATOM 844 N N . VAL A 1 108 ? -11.057 17.549 4.627 1.00 83.94 108 VAL A N 1
ATOM 845 C CA . VAL A 1 108 ? -10.883 16.936 3.302 1.00 83.94 108 VAL A CA 1
ATOM 846 C C . VAL A 1 108 ? -11.291 17.907 2.198 1.00 83.94 108 VAL A C 1
ATOM 848 O O . VAL A 1 108 ? -10.567 18.055 1.219 1.00 83.94 108 VAL A O 1
ATOM 851 N N . LYS A 1 109 ? -12.430 18.592 2.345 1.00 84.38 109 LYS A N 1
ATOM 852 C CA . LYS A 1 109 ? -12.889 19.564 1.350 1.00 84.38 109 LYS A CA 1
ATOM 853 C C . LYS A 1 109 ? -11.887 20.709 1.185 1.00 84.38 109 LYS A C 1
ATOM 855 O O . LYS A 1 109 ? -11.566 21.019 0.045 1.00 84.38 109 LYS A O 1
ATOM 860 N N . SER A 1 110 ? -11.371 21.266 2.281 1.00 80.25 110 SER A N 1
ATOM 861 C CA . SER A 1 110 ? -10.391 22.358 2.264 1.00 80.25 110 SER A CA 1
ATOM 862 C C . SER A 1 110 ? -9.091 21.971 1.554 1.00 80.25 110 SER A C 1
ATOM 864 O O . SER A 1 110 ? -8.577 22.780 0.786 1.00 80.25 110 SER A O 1
ATOM 866 N N . ILE A 1 111 ? -8.619 20.724 1.713 1.00 78.69 111 ILE A N 1
ATOM 867 C CA . ILE A 1 111 ? -7.468 20.193 0.956 1.00 78.69 111 ILE A CA 1
ATOM 868 C C . ILE A 1 111 ? -7.748 20.231 -0.552 1.00 78.69 111 ILE A C 1
ATOM 870 O O . ILE A 1 111 ? -6.907 20.681 -1.324 1.00 78.69 111 ILE A O 1
ATOM 874 N N . PHE A 1 112 ? -8.937 19.800 -0.983 1.00 78.25 112 PHE A N 1
ATOM 875 C CA . PHE A 1 112 ? -9.307 19.817 -2.403 1.00 78.25 112 PHE A CA 1
ATOM 876 C C . PHE A 1 112 ? -9.523 21.230 -2.963 1.00 78.25 112 PHE A C 1
ATOM 878 O O . PHE A 1 112 ? -9.300 21.441 -4.152 1.00 78.25 112 PHE A O 1
ATOM 885 N N . THR A 1 113 ? -9.958 22.192 -2.144 1.00 81.12 113 THR A N 1
ATOM 886 C CA . THR A 1 113 ? -10.098 23.601 -2.552 1.00 81.12 113 THR A CA 1
ATOM 887 C C . THR A 1 113 ? -8.810 24.419 -2.435 1.00 81.12 113 THR A C 1
ATOM 889 O O . THR A 1 113 ? -8.803 25.553 -2.903 1.00 81.12 113 THR A O 1
ATOM 892 N N . GLY A 1 114 ? -7.732 23.870 -1.863 1.00 71.69 114 GLY A N 1
ATOM 893 C CA . GLY A 1 114 ? -6.440 24.557 -1.740 1.00 71.69 114 GLY A CA 1
ATOM 894 C C . GLY A 1 114 ? -6.443 25.703 -0.724 1.00 71.69 114 GLY A C 1
ATOM 895 O O . GLY A 1 114 ? -5.812 26.730 -0.946 1.00 71.69 114 GLY A O 1
ATOM 896 N N . GLU A 1 115 ? -7.196 25.565 0.367 1.00 73.00 115 GLU A N 1
ATOM 897 C CA . GLU A 1 115 ? -7.319 26.618 1.377 1.00 73.00 115 GLU A CA 1
ATOM 898 C C . GLU A 1 115 ? -6.127 26.594 2.354 1.00 73.00 115 GLU A C 1
ATOM 900 O O . GLU A 1 115 ? -5.999 25.684 3.173 1.00 73.00 115 GLU A O 1
ATOM 905 N N . GLU A 1 116 ? -5.272 27.620 2.287 1.00 68.81 116 GLU A N 1
ATOM 906 C CA . GLU A 1 116 ? -4.017 27.753 3.057 1.00 68.81 116 GLU A CA 1
ATOM 907 C C . GLU A 1 116 ? -4.208 27.636 4.584 1.00 68.81 116 GLU A C 1
ATOM 909 O O . GLU A 1 116 ? -3.341 27.121 5.288 1.00 68.81 116 GLU A O 1
ATOM 914 N N . ALA A 1 117 ? -5.365 28.058 5.111 1.00 67.75 117 ALA A N 1
ATOM 915 C 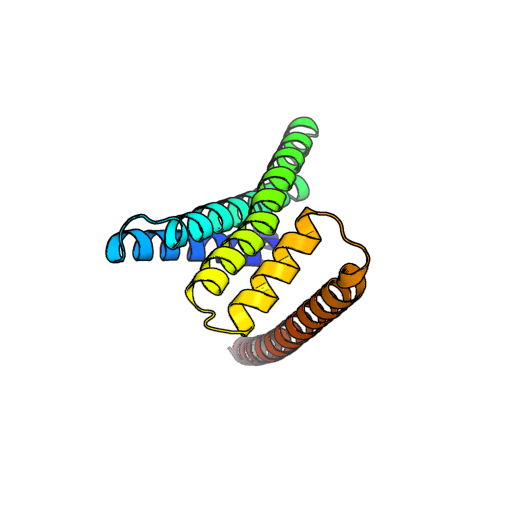CA . ALA A 1 117 ? -5.630 28.136 6.552 1.00 67.75 117 ALA A CA 1
ATOM 916 C C . ALA A 1 117 ? -5.613 26.775 7.279 1.00 67.75 117 ALA A C 1
ATOM 918 O O . ALA A 1 117 ? -5.428 26.729 8.494 1.00 67.75 117 ALA A O 1
ATOM 919 N N . PHE A 1 118 ? -5.807 25.667 6.556 1.00 66.94 118 PHE A N 1
ATOM 920 C CA . PHE A 1 118 ? -5.795 24.314 7.124 1.00 66.94 118 PHE A CA 1
ATOM 921 C C . PHE A 1 118 ? -4.561 23.494 6.739 1.00 66.94 118 PHE A C 1
ATOM 923 O O . PHE A 1 118 ? -4.384 22.392 7.267 1.00 66.94 118 PHE A O 1
ATOM 930 N N . THR A 1 119 ? -3.687 24.027 5.881 1.00 68.94 119 THR A N 1
ATOM 931 C CA . THR A 1 119 ? -2.474 23.340 5.427 1.00 68.94 119 THR A CA 1
ATOM 932 C C . THR A 1 119 ? -1.553 23.006 6.596 1.00 68.94 119 THR A C 1
ATOM 934 O O . THR A 1 119 ? -1.098 21.871 6.684 1.00 68.94 119 THR A O 1
ATOM 937 N N . ASP A 1 120 ? -1.362 23.918 7.554 1.00 74.69 120 ASP A N 1
ATOM 938 C CA . ASP A 1 120 ? -0.505 23.681 8.727 1.00 74.69 120 ASP A CA 1
ATOM 939 C C . ASP A 1 120 ? -1.016 22.549 9.627 1.00 74.69 120 ASP A C 1
ATOM 941 O O . ASP A 1 120 ? -0.241 21.712 10.095 1.00 74.69 120 ASP A O 1
ATOM 945 N N . VAL A 1 121 ? -2.334 22.472 9.832 1.00 76.12 121 VAL A N 1
ATOM 946 C CA . VAL A 1 121 ? -2.958 21.407 10.633 1.00 76.12 121 VAL A CA 1
ATOM 947 C C . VAL A 1 121 ? -2.814 20.058 9.931 1.00 76.12 121 VAL A C 1
ATOM 949 O O . VAL A 1 121 ? -2.476 19.058 10.567 1.00 76.12 121 VAL A O 1
ATOM 952 N N . VAL A 1 122 ? -3.047 20.026 8.617 1.00 73.00 122 VAL A N 1
ATOM 953 C CA . VAL A 1 122 ? -2.884 18.819 7.799 1.00 73.00 122 VAL A CA 1
ATOM 954 C C . VAL A 1 122 ? -1.424 18.376 7.784 1.00 73.00 122 VAL A C 1
ATOM 956 O O . VAL A 1 122 ? -1.154 17.192 7.966 1.00 73.00 122 VAL A O 1
ATOM 959 N N . ASN A 1 123 ? -0.484 19.307 7.635 1.00 75.12 123 ASN A N 1
ATOM 960 C CA . ASN A 1 123 ? 0.943 19.010 7.609 1.00 75.12 123 ASN A CA 1
ATOM 961 C C . ASN A 1 123 ? 1.422 18.481 8.971 1.00 75.12 123 ASN A C 1
ATOM 963 O O . ASN A 1 123 ? 2.108 17.464 9.034 1.00 75.12 123 ASN A O 1
ATOM 967 N N . GLY A 1 124 ? 0.968 19.082 10.077 1.00 76.50 124 GLY A N 1
ATOM 968 C CA . GLY A 1 124 ? 1.228 18.576 11.427 1.00 76.50 124 GLY A CA 1
ATOM 969 C C . GLY A 1 124 ? 0.669 17.166 11.657 1.00 76.50 124 GLY A C 1
ATOM 970 O O . GLY A 1 124 ? 1.362 16.304 12.199 1.00 76.50 124 GLY A O 1
ATOM 971 N N . ALA A 1 125 ? -0.554 16.891 11.189 1.00 74.88 125 ALA A N 1
ATOM 972 C CA . ALA A 1 125 ? -1.145 15.554 11.254 1.00 74.88 125 ALA A CA 1
ATOM 973 C C . ALA A 1 125 ? -0.382 14.535 10.387 1.00 74.88 125 ALA A C 1
ATOM 975 O O . ALA A 1 125 ? -0.183 13.395 10.808 1.00 74.88 125 ALA A O 1
ATOM 976 N N . HIS A 1 126 ? 0.087 14.951 9.208 1.00 70.69 126 HIS A N 1
ATOM 977 C CA . HIS A 1 126 ? 0.897 14.133 8.306 1.00 70.69 126 HIS A CA 1
ATOM 978 C C . HIS A 1 126 ? 2.238 13.756 8.956 1.00 70.69 126 HIS A C 1
ATOM 980 O O . HIS A 1 126 ? 2.604 12.581 9.001 1.00 70.69 126 HIS A O 1
ATOM 986 N N . VAL A 1 127 ? 2.939 14.731 9.541 1.00 76.50 127 VAL A N 1
ATOM 987 C CA . VAL A 1 127 ? 4.190 14.500 10.279 1.00 76.50 127 VAL A CA 1
ATOM 988 C C . VAL A 1 127 ? 3.960 13.562 11.468 1.00 76.50 127 VAL A C 1
ATOM 990 O O . VAL A 1 127 ? 4.722 12.614 11.659 1.00 76.50 127 VAL A O 1
ATOM 993 N N . GLY A 1 128 ? 2.882 13.764 12.235 1.00 75.50 128 GLY A N 1
ATOM 994 C CA . GLY A 1 128 ? 2.528 12.89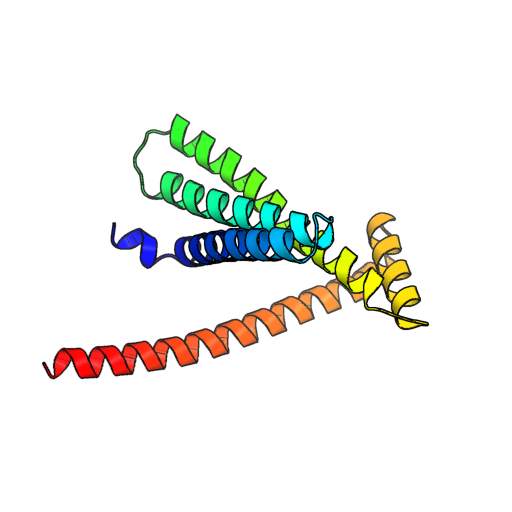7 13.364 1.00 75.50 128 GLY A CA 1
ATOM 995 C C . GLY A 1 128 ? 2.218 11.452 12.954 1.00 75.50 128 GLY A C 1
ATOM 996 O O . GLY A 1 128 ? 2.619 10.511 13.647 1.00 75.50 128 GLY A O 1
ATOM 997 N N . TYR A 1 129 ? 1.559 11.261 11.807 1.00 75.25 129 TYR A N 1
ATOM 998 C CA . TYR A 1 129 ? 1.325 9.943 11.213 1.00 75.25 129 TYR A CA 1
ATOM 999 C C . TYR A 1 129 ? 2.643 9.245 10.859 1.00 75.25 129 TYR A C 1
ATOM 1001 O O . TYR A 1 129 ? 2.870 8.126 11.320 1.00 75.25 129 TYR A O 1
ATOM 1009 N N . PHE A 1 130 ? 3.540 9.908 10.120 1.00 71.12 130 PHE A N 1
ATOM 1010 C CA . PHE A 1 130 ? 4.830 9.317 9.748 1.00 71.12 130 PHE A CA 1
ATOM 1011 C C . PHE A 1 130 ? 5.699 8.993 10.957 1.00 71.12 130 PHE A C 1
ATOM 1013 O O . PHE A 1 130 ? 6.310 7.929 11.002 1.00 71.12 130 PHE A O 1
ATOM 1020 N N . PHE A 1 131 ? 5.728 9.873 11.958 1.00 76.75 131 PHE A N 1
ATOM 1021 C CA . PHE A 1 131 ? 6.474 9.632 13.189 1.00 76.75 131 PHE A CA 1
ATOM 1022 C C . PHE A 1 131 ? 5.968 8.388 13.936 1.00 76.75 131 PHE A C 1
ATOM 1024 O O . PHE A 1 131 ? 6.754 7.552 14.394 1.00 76.75 131 PHE A O 1
ATOM 1031 N N . SER A 1 132 ? 4.645 8.239 14.028 1.00 73.50 132 SER A N 1
ATOM 1032 C CA . SER A 1 132 ? 4.021 7.075 14.660 1.00 73.50 132 SER A CA 1
ATOM 1033 C C . SER A 1 132 ? 4.316 5.791 13.879 1.00 73.50 132 SER A C 1
ATOM 1035 O O . SER A 1 132 ? 4.647 4.770 14.478 1.00 73.50 132 SER A O 1
ATOM 1037 N N . LEU A 1 133 ? 4.257 5.852 12.545 1.00 73.31 133 LEU A N 1
ATOM 1038 C CA . LEU A 1 133 ? 4.549 4.724 11.660 1.00 73.31 133 LEU A CA 1
ATOM 1039 C C . LEU A 1 133 ? 6.015 4.284 11.790 1.00 73.31 133 LEU A C 1
ATOM 1041 O O . LEU A 1 133 ? 6.277 3.110 12.043 1.00 73.31 133 LEU A O 1
ATOM 1045 N N . ALA A 1 134 ? 6.954 5.233 11.755 1.00 69.19 134 ALA A N 1
ATOM 1046 C CA . ALA A 1 134 ? 8.374 4.971 11.978 1.00 69.19 134 ALA A CA 1
ATOM 1047 C C . ALA A 1 134 ? 8.636 4.331 13.353 1.00 69.19 134 ALA A C 1
ATOM 1049 O O . ALA A 1 134 ? 9.432 3.403 13.472 1.00 69.19 134 ALA A O 1
ATOM 1050 N N . SER A 1 135 ? 7.929 4.774 14.397 1.00 83.44 135 SER A N 1
ATOM 1051 C CA . SER A 1 135 ? 8.043 4.183 15.736 1.00 83.44 135 SER A CA 1
ATOM 1052 C C . SER A 1 135 ? 7.579 2.721 15.764 1.00 83.44 135 SER A C 1
ATOM 1054 O O . SER A 1 135 ? 8.253 1.869 16.347 1.00 83.44 135 SER A O 1
ATOM 1056 N N . VAL A 1 136 ? 6.458 2.406 15.104 1.00 78.06 136 VAL A N 1
ATOM 1057 C CA . VAL A 1 136 ? 5.937 1.031 14.996 1.00 78.06 136 VAL A CA 1
ATOM 1058 C C . VAL A 1 136 ? 6.878 0.134 14.188 1.00 78.06 136 VAL A C 1
ATOM 1060 O O . VAL A 1 136 ? 7.104 -1.016 14.573 1.00 78.06 136 VAL A O 1
ATOM 1063 N N . GLU A 1 137 ? 7.471 0.643 13.108 1.00 71.75 137 GLU A N 1
ATOM 1064 C CA . GLU A 1 137 ? 8.464 -0.097 12.324 1.00 71.75 137 GLU A CA 1
ATOM 1065 C C . GLU A 1 137 ? 9.747 -0.357 13.118 1.00 71.75 137 GLU A C 1
ATOM 1067 O O . GLU A 1 137 ? 10.233 -1.488 13.126 1.00 71.75 137 GLU A O 1
ATOM 1072 N N . CYS A 1 138 ? 10.249 0.632 13.865 1.00 81.12 138 CYS A N 1
ATOM 1073 C CA . CYS A 1 138 ? 11.398 0.464 14.757 1.00 81.12 138 CYS A CA 1
ATOM 1074 C C . CYS A 1 138 ? 11.152 -0.621 15.816 1.00 81.12 138 CYS A C 1
ATOM 1076 O O . CYS A 1 138 ? 12.006 -1.484 16.034 1.00 81.12 138 CYS A O 1
ATOM 1078 N N . LEU A 1 139 ? 9.974 -0.618 16.450 1.00 83.81 139 LEU A N 1
ATOM 1079 C CA . LEU A 1 139 ? 9.592 -1.652 17.416 1.00 83.81 139 LEU A CA 1
ATOM 1080 C C . LEU A 1 139 ? 9.501 -3.033 16.756 1.00 83.81 139 LEU A C 1
ATOM 1082 O O . LEU A 1 139 ? 10.029 -4.010 17.287 1.00 83.81 139 LEU A O 1
ATOM 1086 N N . SER A 1 140 ? 8.882 -3.115 15.578 1.00 79.00 140 SER A N 1
ATOM 1087 C CA . SER A 1 140 ? 8.742 -4.371 14.832 1.00 79.00 140 SER A CA 1
ATOM 1088 C C . SER A 1 140 ? 10.104 -4.935 14.411 1.00 79.00 140 SER A C 1
ATOM 1090 O O . SER A 1 140 ? 10.365 -6.124 14.603 1.00 79.00 140 SER A O 1
ATOM 1092 N N . ALA A 1 141 ? 11.009 -4.086 13.914 1.00 73.94 141 ALA A N 1
ATOM 1093 C CA . ALA A 1 141 ? 12.371 -4.460 13.542 1.00 73.94 141 ALA A CA 1
ATOM 1094 C C . ALA A 1 141 ? 13.178 -4.960 14.747 1.00 73.94 141 ALA A C 1
ATOM 1096 O O . ALA A 1 141 ? 13.888 -5.960 14.639 1.00 73.94 141 ALA A O 1
ATOM 1097 N N . PHE A 1 142 ? 13.029 -4.323 15.912 1.00 88.50 142 PHE A N 1
ATOM 1098 C CA . PHE A 1 142 ? 13.672 -4.776 17.143 1.00 88.50 142 PHE A CA 1
ATOM 1099 C C . PHE A 1 142 ? 13.259 -6.208 17.517 1.00 88.50 142 PHE A C 1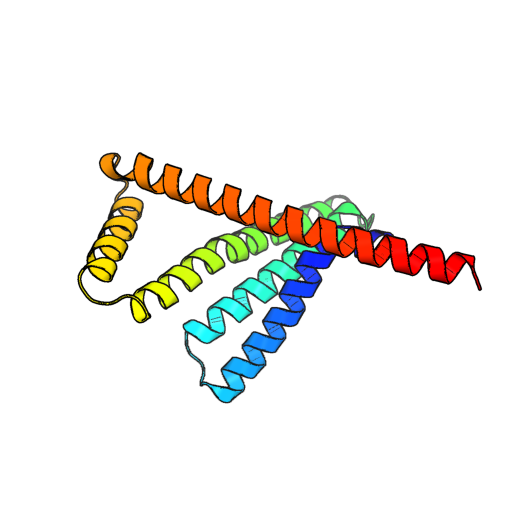
ATOM 1101 O O . PHE A 1 142 ? 14.124 -7.051 17.769 1.00 88.50 142 PHE A O 1
ATOM 1108 N N . PHE A 1 143 ? 11.960 -6.524 17.499 1.00 80.12 143 PHE A N 1
ATOM 1109 C CA . PHE A 1 143 ? 11.486 -7.888 17.769 1.00 80.12 143 PHE A CA 1
ATOM 1110 C C . PHE A 1 143 ? 11.992 -8.895 16.733 1.00 80.12 143 PHE A C 1
ATOM 1112 O O . PHE A 1 143 ? 12.420 -9.995 17.088 1.00 80.12 143 PHE A O 1
ATOM 1119 N N . LEU A 1 144 ? 11.992 -8.510 15.460 1.00 73.81 144 LEU A N 1
ATOM 1120 C CA . LEU A 1 144 ? 12.421 -9.364 14.358 1.00 73.81 144 LEU A CA 1
ATOM 1121 C C . LEU A 1 144 ? 13.928 -9.680 14.440 1.00 73.81 144 LEU A C 1
ATOM 1123 O O . LEU A 1 144 ? 14.333 -10.830 14.258 1.00 73.81 144 LEU A O 1
ATOM 1127 N N . LEU A 1 145 ? 14.751 -8.706 14.843 1.00 81.19 145 LEU A N 1
ATOM 1128 C CA . LEU A 1 145 ? 16.170 -8.915 15.143 1.00 81.19 145 LEU A CA 1
ATOM 1129 C C . LEU A 1 145 ? 16.378 -9.893 16.305 1.00 81.19 145 LEU A C 1
ATOM 1131 O O . LEU A 1 145 ? 17.254 -10.754 16.223 1.00 81.19 145 LEU A O 1
ATOM 1135 N N . GLN A 1 146 ? 15.567 -9.825 17.365 1.00 84.69 146 GLN A N 1
ATOM 1136 C CA . GLN A 1 146 ? 15.666 -10.799 18.458 1.00 84.69 146 GLN A CA 1
ATOM 1137 C C . GLN A 1 146 ? 15.350 -12.225 17.999 1.00 84.69 146 GLN A C 1
ATOM 1139 O O . GLN A 1 146 ? 16.019 -13.168 18.429 1.00 84.69 146 GLN A O 1
ATOM 1144 N N . VAL A 1 147 ? 14.355 -12.391 17.124 1.00 80.00 147 VAL A N 1
ATOM 1145 C CA . VAL A 1 147 ? 14.008 -13.695 16.542 1.00 80.00 147 VAL A CA 1
ATOM 1146 C C . VAL A 1 147 ? 15.162 -14.229 15.696 1.00 80.00 147 VAL A C 1
ATOM 1148 O O . VAL A 1 147 ? 15.560 -15.377 15.889 1.00 80.00 147 VAL A O 1
ATOM 1151 N N . PHE A 1 148 ? 15.766 -13.402 14.838 1.00 80.38 148 PHE A N 1
ATOM 1152 C CA . PHE A 1 148 ? 16.923 -13.820 14.042 1.00 80.38 148 PHE A CA 1
ATOM 1153 C C . PHE A 1 148 ? 18.139 -14.178 14.894 1.00 80.38 148 PHE A C 1
ATOM 1155 O O . PHE A 1 148 ? 18.789 -15.187 14.630 1.00 80.38 148 PHE A O 1
ATOM 1162 N N . VAL A 1 149 ? 18.436 -13.407 15.944 1.00 85.75 149 VAL A N 1
ATOM 1163 C CA . VAL A 1 149 ? 19.545 -13.720 16.859 1.00 85.75 149 VAL A CA 1
ATOM 1164 C C . VAL A 1 149 ? 19.304 -15.048 17.578 1.00 85.75 149 VAL A C 1
ATOM 1166 O O . VAL A 1 149 ? 20.235 -15.840 17.719 1.00 85.75 149 VAL A O 1
ATOM 1169 N N . LYS A 1 150 ? 18.066 -15.322 18.011 1.00 83.44 150 LYS A N 1
ATOM 1170 C CA . LYS A 1 150 ? 17.705 -16.617 18.608 1.00 83.44 150 LYS A CA 1
ATOM 1171 C C . LYS A 1 150 ? 17.863 -17.758 17.601 1.00 83.44 150 LYS A C 1
ATOM 1173 O O . LYS A 1 150 ? 18.526 -18.738 17.920 1.00 83.44 150 LYS A O 1
ATOM 1178 N N . ALA A 1 151 ? 17.333 -17.601 16.388 1.00 78.00 151 ALA A N 1
ATOM 1179 C CA . ALA A 1 151 ? 17.438 -18.603 15.329 1.00 78.00 151 ALA A CA 1
ATOM 1180 C C . ALA A 1 151 ? 18.898 -18.897 14.940 1.00 78.00 151 ALA A C 1
ATOM 1182 O O . ALA A 1 151 ? 19.276 -20.059 14.808 1.00 78.00 151 ALA A O 1
ATOM 1183 N N . LYS A 1 152 ? 19.742 -17.859 14.830 1.00 79.31 152 LYS A N 1
ATOM 1184 C CA . LYS A 1 152 ? 21.173 -18.003 14.533 1.00 79.31 152 LYS A CA 1
ATOM 1185 C C . LYS A 1 152 ? 21.889 -18.842 15.594 1.00 79.31 152 LYS A C 1
ATOM 1187 O O . LYS A 1 152 ? 22.594 -19.780 15.246 1.00 79.31 152 LYS A O 1
ATOM 1192 N N . LYS A 1 153 ? 21.666 -18.547 16.880 1.00 83.62 153 LYS A N 1
ATOM 1193 C CA . LYS A 1 153 ? 22.275 -19.304 17.987 1.00 83.62 153 LYS A CA 1
ATOM 1194 C C . LYS A 1 153 ? 21.871 -20.778 17.977 1.00 83.62 153 LYS A C 1
ATOM 1196 O O . LYS A 1 153 ? 22.710 -21.627 18.238 1.00 83.62 153 LYS A O 1
ATOM 1201 N N . THR A 1 154 ? 20.612 -21.084 17.664 1.00 82.38 154 THR A N 1
ATOM 1202 C CA . THR A 1 154 ? 20.137 -22.472 17.558 1.00 82.38 154 THR A CA 1
ATOM 1203 C C . THR A 1 154 ? 20.759 -23.207 16.368 1.00 82.38 154 THR A C 1
ATOM 1205 O O . THR A 1 154 ? 21.060 -24.388 16.487 1.00 82.38 154 THR A O 1
ATOM 1208 N N . SER A 1 155 ? 20.999 -22.521 15.246 1.00 69.94 155 SER A N 1
ATOM 1209 C CA . SER A 1 155 ? 21.650 -23.113 14.069 1.00 69.94 155 SER A CA 1
ATOM 1210 C C . SER A 1 155 ? 23.152 -23.353 14.245 1.00 69.94 155 SER A C 1
ATOM 1212 O O . SER A 1 155 ? 23.680 -24.231 13.582 1.00 69.94 155 SER A O 1
ATOM 1214 N N . GLU A 1 156 ? 23.846 -22.577 15.081 1.00 73.50 156 GLU A N 1
ATOM 1215 C CA . GLU A 1 156 ? 25.278 -22.779 15.378 1.00 73.50 156 GLU A CA 1
ATOM 1216 C C . GLU A 1 156 ? 25.521 -23.924 16.386 1.00 73.50 156 GLU A C 1
ATOM 1218 O O . GLU A 1 156 ? 26.660 -24.343 16.572 1.00 73.50 156 GLU A O 1
ATOM 1223 N N . GLN A 1 157 ? 24.471 -24.419 17.053 1.00 62.06 157 GLN A N 1
ATOM 1224 C CA . GLN A 1 157 ? 24.533 -25.518 18.030 1.00 62.06 157 GLN A CA 1
ATOM 1225 C C . GLN A 1 157 ? 24.222 -26.904 17.436 1.00 62.06 157 GLN A C 1
ATOM 1227 O O . GLN A 1 157 ? 24.262 -27.891 18.174 1.00 62.06 157 GLN A O 1
ATOM 1232 N N . LEU A 1 158 ? 23.890 -26.972 16.144 1.00 47.25 158 LEU A N 1
ATOM 1233 C CA . LEU A 1 158 ? 23.518 -28.181 15.403 1.00 47.25 158 LEU A CA 1
ATOM 1234 C C . LEU A 1 158 ? 24.596 -28.497 14.362 1.00 47.25 158 LEU A C 1
ATOM 1236 O O . LEU A 1 158 ? 24.918 -29.695 14.214 1.00 47.25 158 LEU A O 1
#

Secondary structure (DSSP, 8-state):
-HHHHTSHHHHHHHHHHHHHHHHHHHHHHH-S-HHHHHHHHHHHHHHHHHHHHHHHHHS---HHHHHHHHHHHHHHHHHHHHHHHHHHHHHHHHH--HHHHHHHHHHHHHHHHT-GGGHHHHHHHHHHHHHHHHHHHHHHHHHHHHHHHHHHHHHTT-

Foldseek 3Di:
DVVLVVDPLNVQLVQLVVQLVVLVVCCVPVPDDPLSVLSNLLSNLSNQLSVLQCCLPPPPPDDVSSVVSNVSSVVSVCSNVVSVVVSVVVVCCVPDDDPVNVVVVVLVVCVVVVPPVCVVVVVVVVVVVVVVVVVVVVVVVVVVVVVVVVVVVVVVVD